Protein AF-A0AA36I1A6-F1 (afdb_monomer_lite)

pLDDT: mean 76.9, std 19.11, range [30.47, 96.62]

Structure (mmCIF, N/CA/C/O backbone):
data_AF-A0AA36I1A6-F1
#
_entry.id   AF-A0AA36I1A6-F1
#
loop_
_atom_site.group_PDB
_atom_site.id
_atom_site.type_symbol
_atom_site.label_atom_id
_atom_site.label_alt_id
_atom_site.label_comp_id
_atom_site.label_asym_id
_atom_site.label_entity_id
_atom_site.label_seq_id
_atom_site.pdbx_PDB_ins_code
_atom_site.Cartn_x
_atom_site.Cartn_y
_atom_site.Cartn_z
_atom_site.occupancy
_atom_site.B_iso_or_equiv
_atom_site.auth_seq_id
_atom_site.auth_comp_id
_atom_site.auth_asym_id
_atom_site.auth_atom_id
_atom_site.pdbx_PDB_model_num
ATOM 1 N N . MET A 1 1 ? 10.324 20.461 8.260 1.00 38.31 1 MET A N 1
ATOM 2 C CA . MET A 1 1 ? 10.893 19.207 7.706 1.00 38.31 1 MET A CA 1
ATOM 3 C C . MET A 1 1 ? 9.832 18.273 7.071 1.00 38.31 1 MET A C 1
ATOM 5 O O . MET A 1 1 ? 10.103 17.100 6.871 1.00 38.31 1 MET A O 1
ATOM 9 N N . ALA A 1 2 ? 8.641 18.775 6.691 1.00 36.34 2 ALA A N 1
ATOM 10 C CA . ALA A 1 2 ? 7.445 17.953 6.420 1.00 36.34 2 ALA A CA 1
ATOM 11 C C . ALA A 1 2 ? 6.975 17.896 4.945 1.00 36.34 2 ALA A C 1
ATOM 13 O O . ALA A 1 2 ? 5.939 17.312 4.651 1.00 36.34 2 ALA A O 1
ATOM 14 N N . ARG A 1 3 ? 7.744 18.448 3.993 1.00 30.47 3 ARG A N 1
ATOM 15 C CA . ARG A 1 3 ? 7.435 18.372 2.548 1.00 30.47 3 ARG A CA 1
ATOM 16 C C . ARG A 1 3 ? 7.754 17.010 1.907 1.00 30.47 3 ARG A C 1
ATOM 18 O O . ARG A 1 3 ? 7.532 16.850 0.720 1.00 30.47 3 ARG A O 1
ATOM 25 N N . ARG A 1 4 ? 8.281 16.035 2.659 1.00 38.03 4 ARG A N 1
ATOM 26 C CA . ARG A 1 4 ? 8.841 14.782 2.110 1.00 38.03 4 ARG A CA 1
ATOM 27 C C . ARG A 1 4 ? 7.851 13.612 2.005 1.00 38.03 4 ARG A C 1
ATOM 29 O O . ARG A 1 4 ? 8.158 12.642 1.328 1.00 38.03 4 ARG A O 1
ATOM 36 N N . PHE A 1 5 ? 6.661 13.706 2.604 1.00 39.84 5 PHE A N 1
ATOM 37 C CA . PHE A 1 5 ? 5.709 12.583 2.640 1.00 39.84 5 PHE A CA 1
ATOM 38 C C . PHE A 1 5 ? 4.883 12.412 1.353 1.00 39.84 5 PHE A C 1
ATOM 40 O O . PHE A 1 5 ? 4.677 11.284 0.925 1.00 39.84 5 PHE A O 1
ATOM 47 N N . GLY A 1 6 ? 4.475 13.498 0.684 1.00 36.75 6 GLY A N 1
ATOM 48 C CA . GLY A 1 6 ? 3.785 13.413 -0.619 1.00 36.75 6 GLY A CA 1
ATOM 49 C C . GLY A 1 6 ? 4.717 13.038 -1.779 1.00 36.75 6 GLY A C 1
ATOM 50 O O . GLY A 1 6 ? 4.294 12.485 -2.786 1.00 36.75 6 GLY A O 1
ATOM 51 N N . VAL A 1 7 ? 6.018 13.277 -1.611 1.00 40.50 7 VAL A N 1
ATOM 52 C CA . VAL A 1 7 ? 7.055 12.933 -2.592 1.00 40.50 7 VAL A CA 1
ATOM 53 C C . VAL A 1 7 ? 7.387 11.429 -2.529 1.00 40.50 7 VAL A C 1
ATOM 55 O O . VAL A 1 7 ? 7.843 10.852 -3.509 1.00 40.50 7 VAL A O 1
ATOM 58 N N . LEU A 1 8 ? 7.074 10.761 -1.410 1.00 42.94 8 LEU A N 1
ATOM 59 C CA . LEU A 1 8 ? 7.470 9.379 -1.122 1.00 42.94 8 LEU A CA 1
ATOM 60 C C . LEU A 1 8 ? 6.841 8.337 -2.069 1.00 42.94 8 LEU A C 1
ATOM 62 O O . LEU A 1 8 ? 7.491 7.355 -2.410 1.00 42.94 8 LEU A O 1
ATOM 66 N N . TRP A 1 9 ? 5.602 8.559 -2.526 1.00 44.12 9 TRP A N 1
ATOM 67 C CA . TRP A 1 9 ? 4.922 7.653 -3.470 1.00 44.12 9 TRP A CA 1
ATOM 68 C C . TRP A 1 9 ? 5.268 7.965 -4.935 1.00 44.12 9 TRP A C 1
ATOM 70 O O . TRP A 1 9 ? 5.321 7.064 -5.768 1.00 44.12 9 TRP A O 1
ATOM 80 N N . CYS A 1 10 ? 5.555 9.235 -5.246 1.00 39.84 10 CYS A N 1
ATOM 81 C CA . CYS A 1 10 ? 5.981 9.659 -6.580 1.00 39.84 10 CYS A CA 1
ATOM 82 C C . CYS A 1 10 ? 7.430 9.255 -6.895 1.00 39.84 10 CYS A C 1
ATOM 84 O O . CYS A 1 10 ? 7.701 8.880 -8.033 1.00 39.84 10 CYS A O 1
ATOM 86 N N . ILE A 1 11 ? 8.356 9.263 -5.925 1.00 43.31 11 ILE A N 1
ATOM 87 C CA . ILE A 1 11 ? 9.755 8.874 -6.199 1.00 43.31 11 ILE A CA 1
ATOM 88 C C . ILE A 1 11 ? 9.885 7.368 -6.451 1.00 43.31 11 ILE A C 1
ATOM 90 O O . ILE A 1 11 ? 10.655 6.973 -7.323 1.00 43.31 11 ILE A O 1
ATOM 94 N N . LEU A 1 12 ? 9.070 6.532 -5.793 1.00 48.38 12 LEU A N 1
ATOM 95 C CA . LEU A 1 12 ? 9.060 5.084 -6.037 1.00 48.38 12 LEU A CA 1
ATOM 96 C C . LEU A 1 12 ? 8.675 4.704 -7.480 1.00 48.38 12 LEU A C 1
ATOM 98 O O . LEU A 1 12 ? 8.975 3.590 -7.901 1.00 48.38 12 LEU A O 1
ATOM 102 N N . LEU A 1 13 ? 8.032 5.601 -8.243 1.00 49.06 13 LEU A N 1
ATOM 103 C CA . LEU A 1 13 ? 7.545 5.303 -9.596 1.00 49.06 13 LEU A CA 1
ATOM 104 C C . LEU A 1 13 ? 8.037 6.252 -10.706 1.00 49.06 13 LEU A C 1
ATOM 106 O O . LEU A 1 13 ? 7.873 5.894 -11.870 1.00 49.06 13 LEU A O 1
ATOM 110 N N . ILE A 1 14 ? 8.618 7.427 -10.406 1.00 46.78 14 ILE A N 1
ATOM 111 C CA . ILE A 1 14 ? 8.858 8.472 -11.430 1.00 46.78 14 ILE A CA 1
ATOM 112 C C . ILE A 1 14 ? 10.324 8.963 -11.530 1.00 46.78 14 ILE A C 1
ATOM 114 O O . ILE A 1 14 ? 10.710 9.415 -12.603 1.00 46.78 14 ILE A O 1
ATOM 118 N N . GLU A 1 15 ? 11.193 8.811 -10.519 1.00 43.66 15 GLU A N 1
ATOM 119 C CA . GLU A 1 15 ? 12.563 9.390 -10.554 1.00 43.66 15 GLU A CA 1
ATOM 120 C C . GLU A 1 15 ? 13.701 8.396 -10.239 1.00 43.66 15 GLU A C 1
ATOM 122 O O . GLU A 1 15 ? 14.639 8.687 -9.498 1.00 43.66 15 GLU A O 1
ATOM 127 N N . VAL A 1 16 ? 13.682 7.206 -10.845 1.00 49.81 16 VAL A N 1
ATOM 128 C CA . VAL A 1 16 ? 14.789 6.231 -10.698 1.00 49.81 16 VAL A CA 1
ATOM 129 C C . VAL A 1 16 ? 16.017 6.589 -11.563 1.00 49.81 16 VAL A C 1
ATOM 131 O O . VAL A 1 16 ? 17.028 5.897 -11.518 1.00 49.81 16 VAL A O 1
ATOM 134 N N . SER A 1 17 ? 16.010 7.687 -12.330 1.00 47.03 17 SER A N 1
ATOM 135 C CA . SER A 1 17 ? 17.146 7.999 -13.215 1.00 47.03 17 SER A CA 1
ATOM 136 C C . SER A 1 17 ? 18.360 8.634 -12.519 1.00 47.03 17 SER A C 1
ATOM 138 O O . SER A 1 17 ? 19.405 8.714 -13.158 1.00 47.03 17 SER A O 1
ATOM 140 N N . GLN A 1 18 ? 18.265 9.073 -11.250 1.00 50.00 18 GLN A N 1
ATOM 141 C CA . GLN A 1 18 ? 19.412 9.618 -10.485 1.00 50.00 18 GLN A CA 1
ATOM 142 C C . GLN A 1 18 ? 19.450 9.290 -8.978 1.00 50.00 18 GLN A C 1
ATOM 144 O O . GLN A 1 18 ? 20.418 9.649 -8.309 1.00 50.00 18 GLN A O 1
ATOM 149 N N . ALA A 1 19 ? 18.445 8.610 -8.419 1.00 60.72 19 ALA A N 1
ATOM 150 C CA . ALA A 1 19 ? 18.468 8.225 -7.008 1.00 60.72 19 ALA A CA 1
ATOM 151 C C . ALA A 1 19 ? 19.510 7.120 -6.763 1.00 60.72 19 ALA A C 1
ATOM 153 O O . ALA A 1 19 ? 19.544 6.118 -7.483 1.00 60.72 19 ALA A O 1
ATOM 154 N N . SER A 1 20 ? 20.355 7.272 -5.739 1.00 74.56 20 SER A N 1
ATOM 155 C CA . SER A 1 20 ? 21.270 6.196 -5.356 1.00 74.56 20 SER A CA 1
ATOM 156 C C . SER A 1 20 ? 20.479 5.005 -4.804 1.00 74.56 20 SER A C 1
ATOM 158 O O . SER A 1 20 ? 19.369 5.154 -4.287 1.00 74.56 20 SER A O 1
ATOM 160 N N . VAL A 1 21 ? 21.062 3.803 -4.847 1.00 69.94 21 VAL A N 1
ATOM 161 C CA . VAL A 1 21 ? 20.461 2.614 -4.211 1.00 69.94 21 VAL A CA 1
ATOM 162 C C . VAL A 1 21 ? 20.145 2.885 -2.733 1.00 69.94 21 VAL A C 1
ATOM 164 O O . VAL A 1 21 ? 19.123 2.433 -2.223 1.00 69.94 21 VAL A O 1
ATOM 167 N N . VAL A 1 22 ? 20.979 3.681 -2.056 1.00 71.06 22 VAL A N 1
ATOM 168 C CA . VAL A 1 22 ? 20.774 4.091 -0.661 1.00 71.06 22 VAL A CA 1
ATOM 169 C C . VAL A 1 22 ? 19.532 4.974 -0.506 1.00 71.06 22 VAL A C 1
ATOM 171 O O . VAL A 1 22 ? 18.769 4.781 0.443 1.00 71.06 22 VAL A O 1
ATOM 174 N N . ASP A 1 23 ? 19.278 5.895 -1.437 1.00 69.06 23 ASP A N 1
ATOM 175 C CA . ASP A 1 23 ? 18.087 6.755 -1.410 1.00 69.06 23 ASP A CA 1
ATOM 176 C C . ASP A 1 23 ? 16.809 5.940 -1.601 1.00 69.06 23 ASP A C 1
ATOM 178 O O . ASP A 1 23 ? 15.840 6.118 -0.862 1.00 69.06 23 ASP A O 1
ATOM 182 N N . ILE A 1 24 ? 16.831 4.991 -2.540 1.00 69.38 24 ILE A N 1
ATOM 183 C CA . ILE A 1 24 ? 15.710 4.079 -2.794 1.00 69.38 24 ILE A CA 1
ATOM 184 C C . ILE A 1 24 ? 15.427 3.242 -1.543 1.00 69.38 24 ILE A C 1
ATOM 186 O O . ILE A 1 24 ? 14.291 3.188 -1.074 1.00 69.38 24 ILE A O 1
ATOM 190 N N . LEU A 1 25 ? 16.458 2.640 -0.943 1.00 70.25 25 LEU A N 1
ATOM 191 C CA .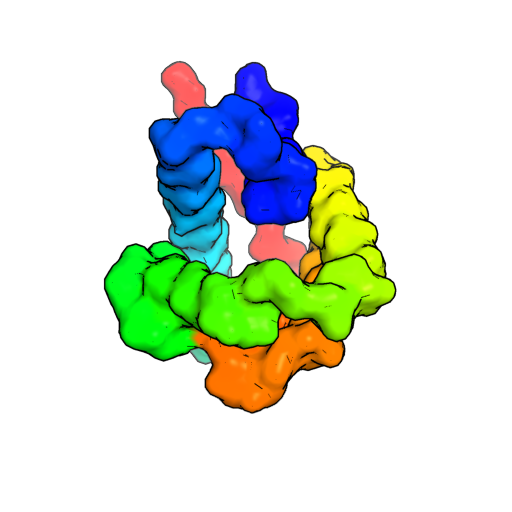 LEU A 1 25 ? 16.312 1.852 0.284 1.00 70.25 25 LEU A CA 1
ATOM 192 C C . LEU A 1 25 ? 15.795 2.697 1.455 1.00 70.25 25 LEU A C 1
ATOM 194 O O . LEU A 1 25 ? 14.958 2.233 2.230 1.00 70.25 25 LEU A O 1
ATOM 198 N N . THR A 1 26 ? 16.242 3.948 1.567 1.00 74.19 26 THR A N 1
ATOM 199 C CA . THR A 1 26 ? 15.774 4.884 2.599 1.00 74.19 26 THR A CA 1
ATOM 200 C C . THR A 1 26 ? 14.295 5.214 2.420 1.00 74.19 26 THR A C 1
ATOM 202 O O . THR A 1 26 ? 13.545 5.251 3.398 1.00 74.19 26 THR A O 1
ATOM 205 N N . GLN A 1 27 ? 13.844 5.411 1.183 1.00 75.50 27 GLN A N 1
ATOM 206 C CA . GLN A 1 27 ? 12.437 5.673 0.885 1.00 75.50 27 GLN A CA 1
ATOM 207 C C . GLN A 1 27 ? 11.564 4.450 1.140 1.00 75.50 27 GLN A C 1
ATOM 209 O O . GLN A 1 27 ? 10.529 4.581 1.787 1.00 75.50 27 GLN A O 1
ATOM 214 N N . VAL A 1 28 ? 12.003 3.264 0.712 1.00 76.69 28 VAL A N 1
ATOM 215 C CA . VAL A 1 28 ? 11.301 1.999 0.975 1.00 76.69 28 VAL A CA 1
ATOM 216 C C . VAL A 1 28 ? 11.174 1.759 2.477 1.00 76.69 28 VAL A C 1
ATOM 218 O O . VAL A 1 28 ? 10.088 1.439 2.956 1.00 76.69 28 VAL A O 1
ATOM 221 N N . LYS A 1 29 ? 12.254 1.969 3.241 1.00 81.31 29 LYS A N 1
ATOM 222 C CA . LYS A 1 29 ? 12.218 1.877 4.704 1.00 81.31 29 LYS A CA 1
ATOM 223 C C . LYS A 1 29 ? 11.231 2.876 5.301 1.00 81.31 29 LYS A C 1
ATOM 225 O O . LYS A 1 29 ? 10.387 2.487 6.096 1.00 81.31 29 LYS A O 1
ATOM 230 N N . THR A 1 30 ? 11.304 4.140 4.890 1.00 78.81 30 THR A N 1
ATOM 231 C CA . THR A 1 30 ? 10.409 5.193 5.394 1.00 78.81 30 THR A CA 1
ATOM 232 C C . THR A 1 30 ? 8.945 4.872 5.093 1.00 78.81 30 THR A C 1
ATOM 234 O O . THR A 1 30 ? 8.090 5.030 5.959 1.00 78.81 30 THR A O 1
ATOM 237 N N . PHE A 1 31 ? 8.658 4.390 3.882 1.00 80.38 31 PHE A N 1
ATOM 238 C CA . PHE A 1 31 ? 7.325 3.961 3.469 1.00 80.38 31 PHE A CA 1
ATOM 239 C C . PHE A 1 31 ? 6.828 2.808 4.338 1.00 80.38 31 PHE A C 1
ATOM 241 O O . PHE A 1 31 ? 5.723 2.871 4.869 1.00 80.38 31 PHE A O 1
ATOM 248 N N . ARG A 1 32 ? 7.667 1.784 4.521 1.00 86.38 32 ARG A N 1
ATOM 249 C CA . ARG A 1 32 ? 7.356 0.631 5.361 1.00 86.38 32 ARG A CA 1
ATOM 250 C C . ARG A 1 32 ? 7.064 1.055 6.793 1.00 86.38 32 ARG A C 1
ATOM 252 O O . ARG A 1 32 ? 6.015 0.703 7.311 1.00 86.38 32 ARG A O 1
ATOM 259 N N . ASP A 1 33 ? 7.967 1.798 7.419 1.00 84.31 33 ASP A N 1
ATOM 260 C CA . ASP A 1 33 ? 7.851 2.171 8.829 1.00 84.31 33 ASP A CA 1
ATOM 261 C C . ASP A 1 33 ? 6.616 3.065 9.058 1.00 84.31 33 ASP A C 1
ATOM 263 O O . ASP A 1 33 ? 5.876 2.867 10.021 1.00 84.31 33 ASP A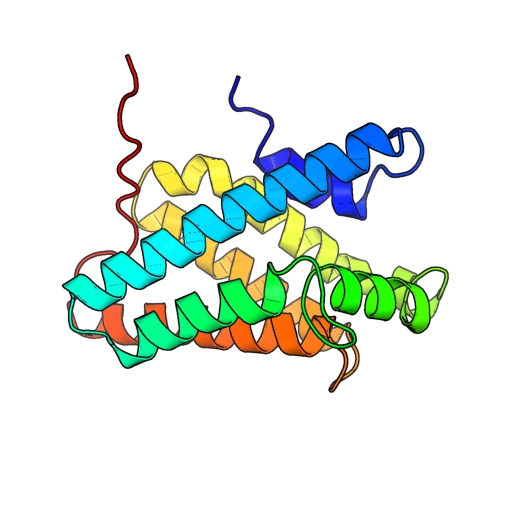 O 1
ATOM 267 N N . ALA A 1 34 ? 6.324 3.986 8.130 1.00 80.62 34 ALA A N 1
ATOM 268 C CA . ALA A 1 34 ? 5.098 4.784 8.164 1.00 80.62 34 ALA A CA 1
ATOM 269 C C . ALA A 1 34 ? 3.835 3.932 7.957 1.00 80.62 34 ALA A C 1
ATOM 271 O O . ALA A 1 34 ? 2.827 4.161 8.622 1.00 80.62 34 ALA A O 1
ATOM 272 N N . GLY A 1 35 ? 3.885 2.952 7.053 1.00 82.88 35 GLY A N 1
ATOM 273 C CA . GLY A 1 35 ? 2.798 2.005 6.824 1.00 82.88 35 GLY A CA 1
ATOM 274 C C . GLY A 1 35 ? 2.520 1.139 8.052 1.00 82.88 35 GLY A C 1
ATOM 275 O O . GLY A 1 35 ? 1.367 1.011 8.445 1.00 82.88 35 GLY A O 1
ATOM 276 N N . LEU A 1 36 ? 3.561 0.605 8.697 1.00 87.56 36 LEU A N 1
ATOM 277 C CA . LEU A 1 36 ? 3.428 -0.182 9.925 1.00 87.56 36 LEU A CA 1
ATOM 278 C C . LEU A 1 36 ? 2.748 0.651 11.012 1.00 87.56 36 LEU A C 1
ATOM 280 O O . LEU A 1 36 ? 1.699 0.264 11.511 1.00 87.56 36 LEU A O 1
ATOM 284 N N . ALA A 1 37 ? 3.267 1.852 11.286 1.00 82.25 37 ALA A N 1
ATOM 285 C CA . ALA A 1 37 ? 2.679 2.751 12.276 1.00 82.25 37 ALA A CA 1
ATOM 286 C C . ALA A 1 37 ? 1.211 3.097 11.965 1.00 82.25 37 ALA A C 1
ATOM 288 O O . ALA A 1 37 ? 0.381 3.182 12.870 1.00 82.25 37 ALA A O 1
ATOM 289 N N . LEU A 1 38 ? 0.880 3.281 10.683 1.00 83.12 38 LEU A N 1
ATOM 290 C CA . LEU A 1 38 ? -0.483 3.536 10.225 1.00 83.12 38 LEU A CA 1
ATOM 291 C C . LEU A 1 38 ? -1.416 2.354 10.508 1.00 83.12 38 LEU A C 1
ATOM 293 O O . LEU A 1 38 ? -2.487 2.548 11.082 1.00 83.12 38 LEU A O 1
ATOM 297 N N . PHE A 1 39 ? -1.046 1.151 10.067 1.00 87.69 39 PHE A N 1
ATOM 298 C CA . PHE A 1 39 ? -1.916 -0.019 10.172 1.00 87.69 39 PHE A CA 1
ATOM 299 C C . PHE A 1 39 ? -1.981 -0.579 11.592 1.00 87.69 39 PHE A C 1
ATOM 301 O O . PHE A 1 39 ? -3.046 -1.052 11.983 1.00 87.69 39 PHE A O 1
ATOM 308 N N . ASP A 1 40 ? -0.912 -0.452 12.376 1.00 87.44 40 ASP A N 1
ATOM 309 C CA . ASP A 1 40 ? -0.914 -0.793 13.799 1.00 87.44 40 ASP A CA 1
ATOM 310 C C . ASP A 1 40 ? -1.833 0.161 14.571 1.00 87.44 40 ASP A C 1
ATOM 312 O O . ASP A 1 40 ? -2.736 -0.286 15.275 1.00 87.44 40 ASP A O 1
ATOM 316 N N . GLY A 1 41 ? -1.706 1.476 14.344 1.00 83.38 41 GLY A N 1
ATOM 317 C CA . GLY A 1 41 ? -2.599 2.466 14.949 1.00 83.38 41 GLY A CA 1
ATOM 318 C C . GLY A 1 41 ? -4.064 2.280 14.540 1.00 83.38 41 GLY A C 1
ATOM 319 O O . GLY A 1 41 ? -4.963 2.399 15.370 1.00 83.38 41 GLY A O 1
ATOM 320 N N . LEU A 1 42 ? -4.320 1.932 13.274 1.00 83.81 42 LEU A N 1
ATOM 321 C CA . LEU A 1 42 ? -5.661 1.595 12.795 1.00 83.81 42 LEU A CA 1
ATOM 322 C C . LEU A 1 42 ? -6.200 0.324 13.463 1.00 83.81 42 LEU A C 1
ATOM 324 O O . LEU A 1 42 ? -7.369 0.283 13.846 1.00 83.81 42 LEU A O 1
ATOM 328 N N . ALA A 1 43 ? -5.377 -0.717 13.590 1.00 87.56 43 ALA A N 1
ATOM 329 C CA . ALA A 1 43 ? -5.775 -1.961 14.233 1.00 87.56 43 ALA A CA 1
ATOM 330 C C . ALA A 1 43 ? -6.122 -1.734 15.710 1.00 87.56 43 ALA A C 1
ATOM 332 O O . ALA A 1 43 ? -7.157 -2.230 16.165 1.00 87.56 43 ALA A O 1
ATOM 333 N N . ASP A 1 44 ? -5.319 -0.955 16.432 1.00 85.69 44 ASP A N 1
ATOM 334 C CA . ASP A 1 44 ? -5.564 -0.614 17.833 1.00 85.69 44 ASP A CA 1
ATOM 335 C C . ASP A 1 44 ? -6.845 0.210 17.999 1.00 85.69 44 ASP A C 1
ATOM 337 O O . ASP A 1 44 ? -7.693 -0.135 18.820 1.00 85.69 44 ASP A O 1
ATOM 341 N N . GLU A 1 45 ? -7.053 1.235 17.169 1.00 80.75 45 GLU A N 1
ATOM 342 C CA . GLU A 1 45 ? -8.269 2.059 17.201 1.00 80.75 45 GLU A CA 1
ATOM 343 C C . GLU A 1 45 ? -9.533 1.254 16.852 1.00 80.75 45 GLU A C 1
ATOM 345 O O . GLU A 1 45 ? -10.600 1.448 17.431 1.00 80.75 45 GLU A O 1
ATOM 350 N N . LEU A 1 46 ? -9.446 0.311 15.912 1.00 82.38 46 LEU A N 1
ATOM 351 C CA . LEU A 1 46 ? -10.562 -0.590 15.624 1.00 82.38 46 LEU A CA 1
ATOM 352 C C . LEU A 1 46 ? -10.834 -1.517 16.812 1.00 82.38 46 LEU A C 1
ATOM 354 O O . LEU A 1 46 ? -11.988 -1.762 17.161 1.00 82.38 46 LEU A O 1
ATOM 358 N N . LYS A 1 47 ? -9.786 -1.997 17.481 1.00 86.69 47 LYS A N 1
ATOM 359 C CA . LYS A 1 47 ? -9.926 -2.858 18.652 1.00 86.69 47 LYS A CA 1
ATOM 360 C C . LYS A 1 47 ? -10.581 -2.131 19.828 1.00 86.69 47 LYS A C 1
ATOM 362 O O . LYS A 1 47 ? -11.496 -2.681 20.435 1.00 86.69 47 LYS A O 1
ATOM 367 N N . THR A 1 48 ? -10.187 -0.888 20.121 1.00 85.12 48 THR A N 1
ATOM 368 C CA . THR A 1 48 ? -10.799 -0.081 21.198 1.00 85.12 48 THR A CA 1
ATOM 369 C C . THR A 1 48 ? -12.285 0.192 20.952 1.00 85.12 48 THR A C 1
ATOM 371 O O . THR A 1 48 ? -13.051 0.327 21.904 1.00 85.12 48 THR A O 1
ATOM 374 N N . ARG A 1 49 ? -12.716 0.194 19.686 1.00 80.19 49 ARG A N 1
ATOM 375 C CA . ARG A 1 49 ? -14.122 0.318 19.268 1.00 80.19 49 ARG A CA 1
ATOM 376 C C . ARG A 1 49 ? -14.893 -1.011 19.249 1.00 80.19 49 ARG A C 1
ATOM 378 O O . ARG A 1 49 ? -16.054 -1.029 18.848 1.00 80.19 49 ARG A O 1
ATOM 385 N N . GLY A 1 50 ? -14.273 -2.122 19.654 1.00 86.69 50 GLY A N 1
ATOM 386 C CA . GLY A 1 50 ? -14.878 -3.460 19.621 1.00 86.69 50 GLY A CA 1
ATOM 387 C C . GLY A 1 50 ? -14.941 -4.088 18.222 1.00 86.69 50 GLY A C 1
ATOM 388 O O . GLY A 1 50 ? -15.627 -5.088 18.014 1.00 86.69 50 GLY A O 1
ATOM 389 N N . GLU A 1 51 ? -14.223 -3.527 17.247 1.00 83.62 51 GLU A N 1
ATOM 390 C CA . GLU A 1 51 ? -14.207 -3.960 15.847 1.00 83.62 51 GLU A CA 1
ATOM 391 C C . GLU A 1 51 ? -13.117 -5.007 15.573 1.00 83.62 51 GLU A C 1
ATOM 393 O O . GLU A 1 51 ? -12.305 -4.879 14.655 1.00 83.62 51 GLU A O 1
ATOM 398 N N . GLU A 1 52 ? -13.121 -6.089 16.353 1.00 90.00 52 GLU A N 1
ATOM 399 C CA . GLU A 1 52 ? -12.076 -7.130 16.358 1.00 90.00 52 GLU A CA 1
ATOM 400 C C . GLU A 1 52 ? -11.797 -7.722 14.965 1.00 90.00 52 GLU A C 1
ATOM 402 O O . GLU A 1 52 ? -10.647 -7.932 14.578 1.00 90.00 52 GLU A O 1
ATOM 407 N N . LYS A 1 53 ? -12.839 -7.939 14.148 1.00 88.44 53 LYS A N 1
ATOM 408 C CA . LYS A 1 53 ? -12.670 -8.476 12.785 1.00 88.44 53 LYS A CA 1
ATOM 409 C C . LYS A 1 53 ? -11.939 -7.495 11.865 1.00 88.44 53 LYS A C 1
ATOM 411 O O . LYS A 1 53 ? -11.116 -7.921 11.057 1.00 88.44 53 LYS A O 1
ATOM 416 N N . ALA A 1 54 ? -12.258 -6.204 11.946 1.00 85.00 54 ALA A N 1
ATOM 417 C CA . ALA A 1 54 ? -11.622 -5.183 11.117 1.00 85.00 54 ALA A CA 1
ATOM 418 C C . ALA A 1 54 ? -10.197 -4.891 11.609 1.00 85.00 54 ALA A C 1
ATOM 420 O O . ALA A 1 54 ? -9.285 -4.801 10.790 1.00 85.00 54 ALA A O 1
ATOM 421 N N . SER A 1 55 ? -9.999 -4.849 12.931 1.00 89.19 55 SER A N 1
ATOM 422 C CA . SER A 1 55 ? -8.681 -4.767 13.567 1.00 89.19 55 SER A CA 1
ATOM 423 C C . SER A 1 55 ? -7.766 -5.904 13.100 1.00 89.19 55 SER A C 1
ATOM 425 O O . SER A 1 55 ? -6.672 -5.662 12.590 1.00 89.19 55 SER A O 1
ATOM 427 N N . GLY A 1 56 ? -8.261 -7.147 13.145 1.00 92.38 56 GLY A N 1
ATOM 428 C CA . GLY A 1 56 ? -7.528 -8.318 12.668 1.00 92.38 56 GLY A CA 1
ATOM 429 C C . GLY A 1 56 ? -7.169 -8.245 11.182 1.00 92.38 56 GLY A C 1
ATOM 430 O O . GLY A 1 56 ? -6.068 -8.643 10.807 1.00 92.38 56 GLY A O 1
ATOM 431 N N . LYS A 1 57 ? -8.048 -7.695 10.330 1.00 91.88 57 LYS A N 1
ATOM 432 C CA . LYS A 1 57 ? -7.725 -7.462 8.913 1.00 91.88 57 LYS A CA 1
ATOM 433 C C . LYS A 1 57 ? -6.628 -6.406 8.739 1.00 91.88 57 LYS A C 1
ATOM 435 O O . LYS A 1 57 ? -5.743 -6.614 7.917 1.00 91.88 57 LYS A O 1
ATOM 440 N N . ALA A 1 58 ? -6.676 -5.299 9.485 1.00 90.31 58 ALA A N 1
ATOM 441 C CA . ALA A 1 58 ? -5.682 -4.227 9.383 1.00 90.31 58 ALA A CA 1
ATOM 442 C C . ALA A 1 58 ? -4.291 -4.724 9.801 1.00 90.31 58 ALA A C 1
ATOM 444 O O . ALA A 1 58 ? -3.317 -4.530 9.075 1.00 90.31 58 ALA A O 1
ATOM 445 N N . LYS A 1 59 ? -4.225 -5.467 10.911 1.00 93.12 59 LYS A N 1
ATOM 446 C CA . LYS A 1 59 ? -2.993 -6.108 11.371 1.00 93.12 59 LYS A CA 1
ATOM 447 C C . LYS A 1 59 ? -2.469 -7.129 10.365 1.00 93.12 59 LYS A C 1
ATOM 449 O O . LYS A 1 59 ? -1.308 -7.074 9.976 1.00 93.12 59 LYS A O 1
ATOM 454 N N . LYS A 1 60 ? -3.348 -8.007 9.873 1.00 93.62 60 LYS A N 1
ATOM 455 C CA . LYS A 1 60 ? -2.981 -8.999 8.859 1.00 93.62 60 LYS A CA 1
ATOM 456 C C . LYS A 1 60 ? -2.442 -8.345 7.588 1.00 93.62 60 LYS A C 1
ATOM 458 O O . LYS A 1 60 ? -1.475 -8.844 7.036 1.00 93.62 60 LYS A O 1
ATOM 463 N N . PHE A 1 61 ? -3.030 -7.237 7.138 1.00 93.88 61 PHE A N 1
ATOM 464 C CA . PHE A 1 61 ? -2.529 -6.495 5.980 1.00 93.88 61 PHE A CA 1
ATOM 465 C C . PHE A 1 61 ? -1.108 -5.973 6.206 1.00 93.88 61 PHE A C 1
ATOM 467 O O . PHE A 1 61 ? -0.257 -6.129 5.334 1.00 93.88 61 PHE A O 1
ATOM 474 N N . SER A 1 62 ? -0.852 -5.389 7.380 1.00 92.44 62 SER A N 1
ATOM 475 C CA . SER A 1 62 ? 0.480 -4.936 7.793 1.00 92.44 62 SER A CA 1
ATOM 476 C C . SER A 1 62 ? 1.494 -6.088 7.749 1.00 92.44 62 SER A C 1
ATOM 478 O O . SER A 1 62 ? 2.512 -6.004 7.060 1.00 92.44 62 SER A O 1
ATOM 480 N N . ASP A 1 63 ? 1.163 -7.211 8.392 1.00 92.62 63 ASP A N 1
ATOM 481 C CA . ASP A 1 63 ? 2.017 -8.400 8.468 1.00 92.62 63 ASP A CA 1
ATOM 482 C C . ASP A 1 63 ? 2.273 -9.023 7.083 1.00 92.62 63 ASP A C 1
ATOM 484 O O . ASP A 1 63 ? 3.400 -9.387 6.739 1.00 92.62 63 ASP A O 1
ATOM 488 N N . ASP A 1 64 ? 1.231 -9.123 6.259 1.00 93.44 64 ASP A N 1
ATOM 489 C CA . ASP A 1 64 ? 1.300 -9.741 4.940 1.00 93.44 64 ASP A CA 1
ATOM 490 C C . ASP A 1 64 ? 2.061 -8.866 3.937 1.00 93.44 64 ASP A C 1
ATOM 492 O O . ASP A 1 64 ? 2.893 -9.381 3.196 1.00 93.44 64 ASP A O 1
ATOM 496 N N . TRP A 1 65 ? 1.810 -7.556 3.888 1.00 94.44 65 TRP A N 1
ATOM 497 C CA . TRP A 1 65 ? 2.262 -6.713 2.773 1.00 94.44 65 TRP A CA 1
ATOM 498 C C . TRP A 1 65 ? 3.401 -5.752 3.120 1.00 94.44 65 TRP A C 1
ATOM 500 O O . TRP A 1 65 ? 4.155 -5.364 2.227 1.00 94.44 65 TRP A O 1
ATOM 510 N N . LEU A 1 66 ? 3.585 -5.414 4.400 1.00 91.94 66 LEU A N 1
ATOM 511 C CA . LEU A 1 66 ? 4.678 -4.551 4.873 1.00 91.94 66 LEU A CA 1
ATOM 512 C C . LEU A 1 66 ? 5.830 -5.339 5.518 1.00 91.94 66 LEU A C 1
ATOM 514 O O . LEU A 1 66 ? 6.850 -4.764 5.927 1.00 91.94 66 LEU A O 1
ATOM 518 N N . SER A 1 67 ? 5.718 -6.668 5.577 1.00 91.50 67 SER A N 1
ATOM 519 C CA . SER A 1 67 ? 6.845 -7.538 5.906 1.00 91.50 67 SER A CA 1
ATOM 520 C C . SER A 1 67 ? 7.942 -7.445 4.843 1.00 91.50 67 SER A C 1
ATOM 522 O O . SER A 1 67 ? 7.698 -7.246 3.653 1.00 91.50 67 SER A O 1
ATOM 524 N N . VAL A 1 68 ? 9.198 -7.570 5.275 1.00 86.31 68 VAL A N 1
ATOM 525 C CA . VAL A 1 68 ? 10.349 -7.524 4.356 1.00 86.31 68 VAL A CA 1
ATOM 526 C C . VAL A 1 68 ? 10.472 -8.836 3.577 1.00 86.31 68 VAL A C 1
ATOM 528 O O . VAL A 1 68 ? 10.749 -8.825 2.377 1.00 86.31 68 VAL A O 1
ATOM 531 N N . LEU A 1 69 ? 10.261 -9.964 4.259 1.00 79.06 69 LEU A N 1
ATOM 532 C CA . LEU A 1 69 ? 10.486 -11.306 3.730 1.00 79.06 69 LEU A CA 1
ATOM 533 C C . LEU A 1 69 ? 9.162 -12.003 3.404 1.00 79.06 69 LEU A C 1
ATOM 535 O O . LEU A 1 69 ? 8.317 -12.187 4.272 1.00 79.06 69 LEU A O 1
ATOM 539 N N . GLY A 1 70 ? 9.032 -12.439 2.152 1.00 77.56 70 GLY A N 1
ATOM 540 C CA . GLY A 1 70 ? 7.913 -13.229 1.649 1.00 77.56 70 GLY A CA 1
ATOM 541 C C . GLY A 1 70 ? 8.104 -13.516 0.159 1.00 77.56 70 GLY A C 1
ATOM 542 O O . GLY A 1 70 ? 8.472 -12.631 -0.609 1.00 77.56 70 GLY A O 1
ATOM 543 N N . VAL A 1 71 ? 7.911 -14.770 -0.265 1.00 73.50 71 VAL A N 1
ATOM 544 C CA . VAL A 1 71 ? 8.128 -15.160 -1.676 1.00 73.50 71 VAL A CA 1
ATOM 545 C C . VAL A 1 71 ? 7.001 -14.648 -2.579 1.00 73.50 71 VAL A C 1
ATOM 547 O O . VAL A 1 71 ? 7.255 -14.279 -3.723 1.00 73.50 71 VAL A O 1
ATOM 550 N N . GLN A 1 72 ? 5.774 -14.624 -2.051 1.00 81.62 72 GLN A N 1
ATOM 551 C CA . GLN A 1 72 ? 4.541 -14.216 -2.745 1.00 81.62 72 GLN A CA 1
ATOM 552 C C . GLN A 1 72 ? 3.838 -13.037 -2.045 1.00 81.62 72 GLN A C 1
ATOM 554 O O . GLN A 1 72 ? 2.787 -12.589 -2.477 1.00 81.62 72 GLN A O 1
ATOM 559 N N . LYS A 1 73 ? 4.412 -12.551 -0.943 1.00 89.81 73 LYS A N 1
ATOM 560 C CA . LYS A 1 73 ? 3.887 -11.486 -0.084 1.00 89.81 73 LYS A CA 1
ATOM 561 C C . LYS A 1 73 ? 5.032 -10.600 0.402 1.00 89.81 73 LYS A C 1
ATOM 563 O O . LYS A 1 73 ? 6.198 -10.906 0.139 1.00 89.81 73 LYS A O 1
ATOM 568 N N . GLY A 1 74 ? 4.707 -9.519 1.099 1.00 90.38 74 GLY A N 1
ATOM 569 C CA . GLY A 1 74 ? 5.677 -8.555 1.598 1.00 90.38 74 GLY A CA 1
ATOM 570 C C . GLY A 1 74 ? 6.379 -7.784 0.481 1.00 90.38 74 GLY A C 1
ATOM 571 O O . GLY A 1 74 ? 6.151 -7.998 -0.712 1.00 90.38 74 GLY A O 1
ATOM 572 N N . LEU A 1 75 ? 7.295 -6.899 0.866 1.00 89.06 75 LEU A N 1
ATOM 573 C CA . LEU A 1 75 ? 8.003 -6.019 -0.065 1.00 89.06 75 LEU A CA 1
ATOM 574 C C . LEU A 1 75 ? 8.796 -6.800 -1.124 1.00 89.06 75 LEU A C 1
ATOM 576 O O . LEU A 1 75 ? 8.828 -6.401 -2.286 1.00 89.06 75 LEU A O 1
ATOM 580 N N . THR A 1 76 ? 9.384 -7.941 -0.748 1.00 87.81 76 THR A N 1
ATOM 581 C CA . THR A 1 76 ? 10.121 -8.806 -1.684 1.00 87.81 76 THR A CA 1
ATOM 582 C C . THR A 1 76 ? 9.191 -9.453 -2.713 1.00 87.81 76 THR A C 1
ATOM 584 O O . THR A 1 76 ? 9.502 -9.444 -3.904 1.00 87.81 76 THR A O 1
ATOM 587 N N . GLY A 1 77 ? 8.034 -9.973 -2.290 1.00 89.94 77 GLY A N 1
ATOM 588 C CA . GLY A 1 77 ? 7.046 -10.562 -3.195 1.00 89.94 77 GLY A CA 1
ATOM 589 C C . GLY A 1 77 ? 6.448 -9.535 -4.158 1.00 89.94 77 GLY A C 1
ATOM 590 O O . GLY A 1 77 ? 6.264 -9.840 -5.337 1.00 89.94 77 GLY A O 1
ATOM 591 N N . LEU A 1 78 ? 6.209 -8.308 -3.682 1.00 91.44 78 LEU A N 1
ATOM 592 C CA . LEU A 1 78 ? 5.746 -7.186 -4.505 1.00 91.44 78 LEU A CA 1
ATOM 593 C C . LEU A 1 78 ? 6.812 -6.750 -5.520 1.00 91.44 78 LEU A C 1
ATOM 595 O O . LEU A 1 78 ? 6.506 -6.576 -6.698 1.00 91.44 78 LEU A O 1
ATOM 599 N N . ALA A 1 79 ? 8.073 -6.629 -5.095 1.00 88.62 79 ALA A N 1
ATOM 600 C CA . ALA A 1 79 ? 9.179 -6.261 -5.977 1.00 88.62 79 ALA A CA 1
ATOM 601 C C . ALA A 1 79 ? 9.454 -7.333 -7.043 1.00 88.62 79 ALA A C 1
ATOM 603 O O . ALA A 1 79 ? 9.677 -7.006 -8.212 1.00 88.62 79 ALA A O 1
ATOM 604 N N . LYS A 1 80 ? 9.403 -8.615 -6.660 1.00 88.25 80 LYS A N 1
ATOM 605 C CA . LYS A 1 80 ? 9.509 -9.749 -7.585 1.00 88.25 80 LYS A CA 1
ATOM 606 C C . LYS A 1 80 ? 8.392 -9.704 -8.622 1.00 88.25 80 LYS A C 1
ATOM 608 O O . LYS A 1 80 ? 8.686 -9.791 -9.810 1.00 88.25 80 LYS A O 1
ATOM 613 N N . ASP A 1 81 ? 7.141 -9.554 -8.185 1.00 90.88 81 ASP A N 1
ATOM 614 C CA . ASP A 1 81 ? 5.990 -9.460 -9.087 1.00 90.88 81 ASP A CA 1
ATOM 615 C C . ASP A 1 81 ? 6.164 -8.293 -10.068 1.00 90.88 81 ASP A C 1
ATOM 617 O O . ASP A 1 81 ? 6.112 -8.494 -11.282 1.00 90.88 81 ASP A O 1
ATOM 621 N N . PHE A 1 82 ? 6.516 -7.104 -9.562 1.00 89.25 82 PHE A N 1
ATOM 622 C CA . PHE A 1 82 ? 6.803 -5.936 -10.395 1.00 89.25 82 PHE A CA 1
ATOM 623 C C . PHE A 1 82 ? 7.869 -6.220 -11.468 1.00 89.25 82 PHE A C 1
ATOM 625 O O . PHE A 1 82 ? 7.658 -5.994 -12.662 1.00 89.25 82 PHE A O 1
ATOM 632 N N . THR A 1 83 ? 9.013 -6.750 -11.034 1.00 88.06 83 THR A N 1
ATOM 633 C CA . THR A 1 83 ? 10.192 -6.977 -11.880 1.00 88.06 83 THR A CA 1
ATOM 634 C C . THR A 1 83 ? 9.935 -8.036 -12.948 1.00 88.06 83 THR A C 1
ATOM 636 O O . THR A 1 83 ? 10.313 -7.855 -14.100 1.00 88.06 83 THR A O 1
ATOM 639 N N . VAL A 1 84 ? 9.286 -9.142 -12.583 1.00 90.06 84 VAL A N 1
ATOM 640 C CA . VAL A 1 84 ? 9.066 -10.274 -13.494 1.00 90.06 84 VAL A CA 1
ATOM 641 C C . VAL A 1 84 ? 7.951 -9.972 -14.499 1.00 90.06 84 VAL A C 1
ATOM 643 O O . VAL A 1 84 ? 8.040 -10.351 -15.674 1.00 90.06 84 VAL A O 1
ATOM 646 N N . ASN A 1 85 ? 6.894 -9.287 -14.057 1.00 89.75 85 ASN A N 1
ATOM 647 C CA . ASN A 1 85 ? 5.661 -9.182 -14.831 1.00 89.75 85 ASN A CA 1
ATOM 648 C C . ASN A 1 85 ? 5.444 -7.828 -15.509 1.00 89.75 85 ASN A C 1
ATOM 650 O O . ASN A 1 85 ? 4.665 -7.778 -16.460 1.00 89.75 85 ASN A O 1
ATOM 654 N N . TYR A 1 86 ? 6.126 -6.755 -15.095 1.00 89.19 86 TYR A N 1
ATOM 655 C CA . TYR A 1 86 ? 5.781 -5.401 -15.554 1.00 89.19 86 TYR A CA 1
ATOM 656 C C . TYR A 1 86 ? 6.987 -4.547 -15.951 1.00 89.19 86 TYR A C 1
ATOM 658 O O . TYR A 1 86 ? 6.887 -3.775 -16.907 1.00 89.19 86 TYR A O 1
ATOM 666 N N . LEU A 1 87 ? 8.134 -4.704 -15.284 1.00 87.19 87 LEU A N 1
ATOM 667 C CA . LEU A 1 87 ? 9.340 -3.941 -15.604 1.00 87.19 87 LEU A CA 1
ATOM 668 C C . LEU A 1 87 ? 9.779 -4.175 -17.059 1.00 87.19 87 LEU A C 1
ATOM 670 O O . LEU A 1 87 ? 9.975 -5.308 -17.495 1.00 87.19 87 LEU A O 1
ATOM 674 N N . GLY A 1 88 ? 9.921 -3.088 -17.821 1.00 82.75 88 GLY A N 1
ATOM 675 C CA . GLY A 1 88 ? 10.368 -3.128 -19.217 1.00 82.75 88 GLY A CA 1
ATOM 676 C C . GLY A 1 88 ? 9.308 -3.599 -20.218 1.00 82.75 88 GLY A C 1
ATOM 677 O O . GLY A 1 88 ? 9.584 -3.648 -21.417 1.00 82.75 88 GLY A O 1
ATOM 678 N N . ARG A 1 89 ? 8.081 -3.916 -19.779 1.00 86.44 89 ARG A N 1
ATOM 679 C CA . ARG A 1 89 ? 7.002 -4.319 -20.689 1.00 86.44 89 ARG A CA 1
ATOM 680 C C . ARG A 1 89 ? 6.268 -3.098 -21.231 1.00 86.44 89 ARG A C 1
ATOM 682 O O . ARG A 1 89 ? 5.591 -2.384 -20.494 1.00 86.44 89 ARG A O 1
ATOM 689 N N . VAL A 1 90 ? 6.323 -2.900 -22.548 1.00 89.25 90 VAL A N 1
ATOM 690 C CA . VAL A 1 90 ? 5.604 -1.810 -23.241 1.00 89.25 90 VAL A CA 1
ATOM 691 C C . VAL A 1 90 ? 4.101 -1.843 -22.941 1.00 89.25 90 VAL A C 1
ATOM 693 O O . VAL A 1 90 ? 3.484 -0.796 -22.755 1.00 89.25 90 VAL A O 1
ATOM 696 N N . SER A 1 91 ? 3.512 -3.036 -22.822 1.00 89.19 91 SER A N 1
ATOM 697 C CA . SER A 1 91 ? 2.093 -3.209 -22.490 1.00 89.19 91 SER A CA 1
ATOM 698 C C . SER A 1 91 ? 1.715 -2.651 -21.117 1.00 89.19 91 SE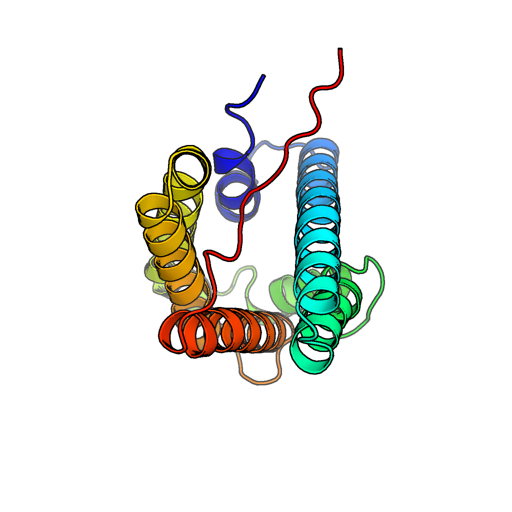R A C 1
ATOM 700 O O . SER A 1 91 ? 0.585 -2.223 -20.945 1.00 89.19 91 SER A O 1
ATOM 702 N N . TYR A 1 92 ? 2.639 -2.630 -20.152 1.00 89.31 92 TYR A N 1
ATOM 703 C CA . TYR A 1 92 ? 2.425 -1.989 -18.855 1.00 89.31 92 TYR A CA 1
ATOM 704 C C . TYR A 1 92 ? 2.595 -0.468 -18.970 1.00 89.31 92 TYR A C 1
ATOM 706 O O . TYR A 1 92 ? 1.705 0.293 -18.597 1.00 89.31 92 TYR A O 1
ATOM 714 N N . HIS A 1 93 ? 3.712 -0.014 -19.545 1.00 88.50 93 HIS A N 1
ATOM 715 C CA . HIS A 1 93 ? 4.050 1.413 -19.607 1.00 88.50 93 HIS A CA 1
ATOM 716 C C . HIS A 1 93 ? 3.124 2.240 -20.512 1.00 88.50 93 HIS A C 1
ATOM 718 O O . HIS A 1 93 ? 3.013 3.447 -20.330 1.00 88.50 93 HIS A O 1
ATOM 724 N N . SER A 1 94 ? 2.445 1.613 -21.474 1.00 92.38 94 SER A N 1
ATOM 725 C CA . SER A 1 94 ? 1.490 2.296 -22.359 1.00 92.38 94 SER A CA 1
ATOM 726 C C . SER A 1 94 ? 0.138 2.587 -21.703 1.00 92.38 94 SER A C 1
ATOM 728 O O . SER A 1 94 ? -0.596 3.442 -22.194 1.00 92.38 94 SER A O 1
ATOM 730 N N . VAL A 1 95 ? -0.201 1.906 -20.601 1.00 93.19 95 VAL A N 1
ATOM 731 C CA . VAL A 1 95 ? -1.538 1.985 -19.982 1.00 93.19 95 VAL A CA 1
ATOM 732 C C . VAL A 1 95 ? -1.509 2.253 -18.475 1.00 93.19 95 VAL A C 1
ATOM 734 O O . VAL A 1 95 ? -2.565 2.316 -17.851 1.00 93.19 95 VAL A O 1
ATOM 737 N N . ASN A 1 96 ? -0.333 2.454 -17.870 1.00 91.56 96 ASN A N 1
ATOM 738 C CA . ASN A 1 96 ? -0.208 2.733 -16.435 1.00 91.56 96 ASN A CA 1
ATOM 739 C C . ASN A 1 96 ? -0.517 4.193 -16.042 1.00 91.56 96 ASN A C 1
ATOM 741 O O . ASN A 1 96 ? -0.571 4.491 -14.848 1.00 91.56 96 ASN A O 1
ATOM 745 N N . GLY A 1 97 ? -0.735 5.090 -17.010 1.00 93.81 97 GLY A N 1
ATOM 746 C CA . GLY A 1 97 ? -1.021 6.513 -16.777 1.00 93.81 97 GLY A CA 1
ATOM 747 C C . GLY A 1 97 ? -2.114 6.768 -15.726 1.00 93.81 97 GLY A C 1
ATOM 748 O O . GLY A 1 97 ? -1.841 7.461 -14.749 1.00 93.81 97 GLY A O 1
ATOM 749 N N . PRO A 1 98 ? -3.303 6.140 -15.830 1.00 95.75 98 PRO A N 1
ATOM 750 C CA . PRO A 1 98 ? -4.373 6.303 -14.844 1.00 95.75 98 PRO A CA 1
ATOM 751 C C . PRO A 1 98 ? -3.980 5.923 -13.410 1.00 95.75 98 PRO A C 1
ATOM 753 O O . PRO A 1 98 ? -4.376 6.604 -12.464 1.00 95.75 98 PRO A O 1
ATOM 756 N N . LEU A 1 99 ? -3.178 4.865 -13.235 1.00 92.00 99 LEU A N 1
ATOM 757 C CA . LEU A 1 99 ? -2.666 4.480 -11.918 1.00 92.00 99 LEU A CA 1
ATOM 758 C C . LEU A 1 99 ? -1.704 5.543 -11.380 1.00 92.00 99 LEU A C 1
ATOM 760 O O . LEU A 1 99 ? -1.810 5.941 -10.221 1.00 92.00 99 LEU A O 1
ATOM 764 N N . VAL A 1 100 ? -0.781 6.021 -12.218 1.00 90.00 100 VAL A N 1
ATOM 765 C CA . VAL A 1 100 ? 0.175 7.071 -11.843 1.00 90.00 100 VAL A CA 1
ATOM 766 C C . VAL A 1 100 ? -0.556 8.349 -11.425 1.00 90.00 100 VAL A C 1
ATOM 768 O O . VAL A 1 100 ? -0.201 8.957 -10.415 1.00 90.00 100 VAL A O 1
ATOM 771 N N . ASP A 1 101 ? -1.600 8.737 -12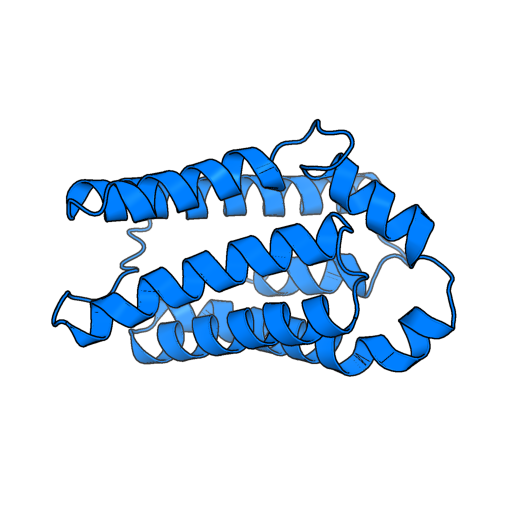.151 1.00 92.25 101 ASP A N 1
ATOM 772 C CA . ASP A 1 101 ? -2.392 9.922 -11.826 1.00 92.25 101 ASP A CA 1
ATOM 773 C C . ASP A 1 101 ? -3.189 9.738 -10.530 1.00 92.25 101 ASP A C 1
ATOM 775 O O . ASP A 1 101 ? -3.171 10.621 -9.673 1.00 92.25 101 ASP A O 1
ATOM 779 N N . ALA A 1 102 ? -3.794 8.566 -10.312 1.00 91.62 102 ALA A N 1
ATOM 780 C CA . ALA A 1 102 ? -4.459 8.249 -9.048 1.00 91.62 102 ALA A CA 1
ATOM 781 C C . ALA A 1 102 ? -3.494 8.319 -7.849 1.00 91.62 102 ALA A C 1
ATOM 783 O O . ALA A 1 102 ? -3.857 8.831 -6.789 1.00 91.62 102 ALA A O 1
ATOM 784 N N . ILE A 1 103 ? -2.252 7.849 -8.017 1.00 85.75 103 ILE A N 1
ATOM 785 C CA . ILE A 1 103 ? -1.210 7.927 -6.985 1.00 85.75 103 ILE A CA 1
ATOM 786 C C . ILE A 1 103 ? -0.841 9.384 -6.693 1.00 85.75 103 ILE A C 1
ATOM 788 O O . ILE A 1 103 ? -0.755 9.766 -5.526 1.00 85.75 103 ILE A O 1
ATOM 792 N N . LYS A 1 104 ? -0.662 10.215 -7.729 1.00 86.50 104 LYS A N 1
ATOM 793 C CA . LYS A 1 104 ? -0.375 11.650 -7.565 1.00 86.50 104 LYS A CA 1
ATOM 794 C C . LYS A 1 104 ? -1.503 12.369 -6.831 1.00 86.50 104 LYS A C 1
ATOM 796 O O . LYS A 1 104 ? -1.231 13.155 -5.928 1.00 86.50 104 LYS A O 1
ATOM 801 N N . GLU A 1 105 ? -2.754 12.091 -7.189 1.00 89.56 105 GLU A N 1
ATOM 802 C CA . GLU A 1 105 ? -3.925 12.657 -6.515 1.00 89.56 105 GLU A CA 1
ATOM 803 C C . GLU A 1 105 ? -3.985 12.238 -5.038 1.00 89.56 105 GLU A C 1
ATOM 805 O O . GLU A 1 105 ? -4.171 13.083 -4.161 1.00 89.56 105 GLU A O 1
ATOM 810 N N . ALA A 1 106 ? -3.767 10.951 -4.743 1.00 85.44 106 ALA A N 1
ATOM 811 C CA . ALA A 1 106 ? -3.728 10.452 -3.371 1.00 85.44 106 ALA A CA 1
ATOM 812 C C . ALA A 1 106 ? -2.607 11.124 -2.564 1.00 85.44 106 ALA A C 1
ATOM 814 O O . ALA A 1 106 ? -2.845 11.590 -1.451 1.00 85.44 106 ALA A O 1
ATOM 815 N N . ALA A 1 107 ? -1.410 11.245 -3.144 1.00 80.44 107 ALA A N 1
ATOM 816 C CA . ALA A 1 107 ? -0.269 11.908 -2.523 1.00 80.44 107 ALA A CA 1
ATOM 817 C C . ALA A 1 107 ? -0.518 13.406 -2.274 1.00 80.44 107 ALA A C 1
ATOM 819 O O . ALA A 1 107 ? -0.158 13.924 -1.216 1.00 80.44 107 ALA A O 1
ATOM 820 N N . ALA A 1 108 ? -1.169 14.096 -3.213 1.00 83.00 108 ALA A N 1
ATOM 821 C CA . ALA A 1 108 ? -1.543 15.502 -3.078 1.00 83.00 108 ALA A CA 1
ATOM 822 C C . ALA A 1 108 ? -2.615 15.732 -1.999 1.00 83.00 108 ALA A C 1
ATOM 824 O O . ALA A 1 108 ? -2.662 16.810 -1.412 1.00 83.00 108 ALA A O 1
ATOM 825 N N . ALA A 1 109 ? -3.441 14.726 -1.701 1.00 81.75 109 ALA A N 1
ATOM 826 C CA . ALA A 1 109 ? -4.445 14.789 -0.641 1.00 81.75 109 ALA A CA 1
ATOM 827 C C . ALA A 1 109 ? -3.874 14.527 0.771 1.00 81.75 109 ALA A C 1
ATOM 829 O O . ALA A 1 109 ? -4.507 14.902 1.759 1.00 81.75 109 ALA A O 1
ATOM 830 N N . VAL A 1 110 ? -2.674 13.939 0.898 1.00 74.38 110 VAL A N 1
ATOM 831 C CA . VAL A 1 110 ? -2.047 13.617 2.202 1.00 74.38 110 VAL A CA 1
ATOM 832 C C . VAL A 1 110 ? -1.882 14.832 3.128 1.00 74.38 110 VAL A C 1
ATOM 834 O O . VAL A 1 110 ? -2.221 14.707 4.306 1.00 74.38 110 VAL A O 1
ATOM 837 N N . PRO A 1 111 ? -1.373 15.999 2.675 1.00 70.50 111 PRO A N 1
ATOM 838 C CA . PRO A 1 111 ? -1.210 17.163 3.548 1.00 70.50 111 PRO A CA 1
ATOM 839 C C . PRO A 1 111 ? -2.538 17.640 4.139 1.00 70.50 111 PRO A C 1
ATOM 841 O O . PRO A 1 111 ? -2.583 18.028 5.303 1.00 70.50 111 PRO A O 1
ATOM 844 N N . ASN A 1 112 ? -3.609 17.556 3.347 1.00 65.31 112 ASN A N 1
ATOM 845 C CA . ASN A 1 112 ? -4.932 18.022 3.736 1.00 65.31 112 ASN A CA 1
ATOM 846 C C . ASN A 1 112 ? -5.634 17.021 4.654 1.00 65.31 112 ASN A C 1
ATOM 848 O O . ASN A 1 112 ? -6.387 17.440 5.517 1.00 65.31 112 ASN A O 1
ATOM 852 N N . ALA A 1 113 ? -5.350 15.716 4.563 1.00 58.38 113 ALA A N 1
ATOM 853 C CA . ALA A 1 113 ? -5.990 14.682 5.391 1.00 58.38 113 ALA A CA 1
ATOM 854 C C . ALA A 1 113 ? -5.850 14.895 6.917 1.00 58.38 113 ALA A C 1
ATOM 856 O O . ALA A 1 113 ? -6.522 14.229 7.701 1.00 58.38 113 ALA A O 1
ATOM 857 N N . ARG A 1 114 ? -4.977 15.816 7.346 1.00 60.88 114 ARG A N 1
ATOM 858 C CA . ARG A 1 114 ? -4.774 16.221 8.745 1.00 60.88 114 ARG A CA 1
ATOM 859 C C . ARG A 1 114 ? -5.658 17.392 9.189 1.00 60.88 114 ARG A C 1
ATOM 861 O O . ARG A 1 114 ? -5.701 17.679 10.380 1.00 60.88 114 ARG A O 1
ATOM 868 N N . SER A 1 115 ? -6.331 18.060 8.255 1.00 63.16 115 SER A N 1
ATOM 869 C CA . SER A 1 115 ? -7.037 19.326 8.475 1.00 63.16 115 SER A CA 1
ATOM 870 C C . SER A 1 115 ? -8.530 19.164 8.767 1.00 63.16 115 SER A C 1
ATOM 872 O O . SER A 1 115 ? -9.147 20.092 9.287 1.00 63.16 115 SER A O 1
ATOM 874 N N . GLY A 1 116 ? -9.113 17.988 8.521 1.00 67.44 116 GLY A N 1
ATOM 875 C CA . GLY A 1 116 ? -10.516 17.740 8.829 1.00 67.44 116 GLY A CA 1
ATOM 876 C C . GLY A 1 116 ? -11.064 16.437 8.258 1.00 67.44 116 GLY A C 1
ATOM 877 O O . GLY A 1 116 ? -10.391 15.688 7.551 1.00 67.44 116 GLY A O 1
ATOM 878 N N . GLU A 1 117 ? -12.329 16.155 8.575 1.00 70.38 117 GLU A N 1
ATOM 879 C CA . GLU A 1 117 ? -13.000 14.933 8.126 1.00 70.38 117 GLU A CA 1
ATOM 880 C C . GLU A 1 117 ? -13.228 14.899 6.604 1.00 70.38 117 GLU A C 1
ATOM 882 O O . GLU A 1 117 ? -13.148 13.829 5.993 1.00 70.38 117 GLU A O 1
ATOM 887 N N . GLU A 1 118 ? -13.513 16.044 5.981 1.00 72.75 118 GLU A N 1
ATOM 888 C CA . GLU A 1 118 ? -13.721 16.132 4.530 1.00 72.75 118 GLU A CA 1
ATOM 889 C C . GLU A 1 118 ? -12.443 15.820 3.752 1.00 72.75 118 GLU A C 1
ATOM 891 O O . GLU A 1 118 ? -12.471 15.048 2.789 1.00 72.75 118 GLU A O 1
ATOM 896 N N . ASP A 1 119 ? -11.309 16.329 4.224 1.00 75.38 119 ASP A N 1
ATOM 897 C CA . ASP A 1 119 ? -10.015 16.060 3.613 1.00 75.38 119 ASP A CA 1
ATOM 898 C C . ASP A 1 119 ? -9.630 14.586 3.719 1.00 75.38 119 ASP A C 1
ATOM 900 O O . ASP A 1 119 ? -9.100 13.995 2.774 1.00 75.38 119 ASP A O 1
ATOM 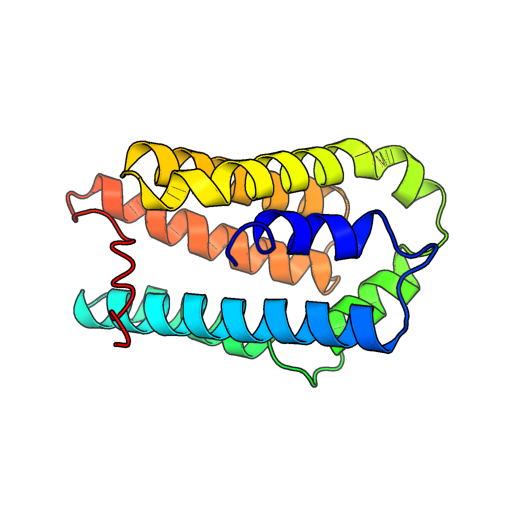904 N N . LEU A 1 120 ? -9.971 13.956 4.845 1.00 76.38 120 LEU A N 1
ATOM 905 C CA . LEU A 1 120 ? -9.779 12.529 5.020 1.00 76.38 120 LEU A CA 1
ATOM 906 C C . LEU A 1 120 ? -10.643 11.709 4.054 1.00 76.38 120 LEU A C 1
ATOM 908 O O . LEU A 1 120 ? -10.146 10.765 3.442 1.00 76.38 120 LEU A O 1
ATOM 912 N N . LYS A 1 121 ? -11.927 12.055 3.890 1.00 81.31 121 LYS A N 1
ATOM 913 C CA . LYS A 1 121 ? -12.804 11.391 2.906 1.00 81.31 121 LYS A CA 1
ATOM 914 C C . LYS A 1 121 ? -12.245 11.537 1.493 1.00 81.31 121 LYS A C 1
ATOM 916 O O . LYS A 1 121 ? -12.253 10.575 0.728 1.00 81.31 121 LYS A O 1
ATOM 921 N N . SER A 1 122 ? -11.724 12.718 1.159 1.00 84.00 122 SER A N 1
ATOM 922 C CA . SER A 1 122 ? -11.080 12.948 -0.132 1.00 84.00 122 SER A CA 1
ATOM 923 C C . SER A 1 122 ? -9.862 12.041 -0.320 1.00 84.00 122 SER A C 1
ATOM 925 O O . SER A 1 122 ? -9.768 11.349 -1.334 1.00 84.00 122 SER A O 1
ATOM 927 N N . PHE A 1 123 ? -8.980 11.961 0.681 1.00 83.75 123 PHE A N 1
ATOM 928 C CA . PHE A 1 123 ? -7.822 11.067 0.658 1.00 83.75 123 PHE A CA 1
ATOM 929 C C . PHE A 1 123 ? -8.221 9.594 0.483 1.00 83.75 123 PHE A C 1
ATOM 931 O O . PHE A 1 123 ? -7.698 8.923 -0.406 1.00 83.75 123 PHE A O 1
ATOM 938 N N . LEU A 1 124 ? -9.188 9.099 1.265 1.00 86.44 124 LEU A N 1
ATOM 939 C CA . LEU A 1 124 ? -9.668 7.714 1.170 1.00 86.44 124 LEU A CA 1
ATOM 940 C C . LEU A 1 124 ? -10.245 7.404 -0.214 1.00 86.44 124 LEU A C 1
ATOM 942 O O . LEU A 1 124 ? -9.956 6.352 -0.782 1.00 86.44 124 LEU A O 1
ATOM 946 N N . ARG A 1 125 ? -11.000 8.337 -0.801 1.00 90.62 125 ARG A N 1
ATOM 947 C CA . ARG A 1 125 ? -11.515 8.216 -2.169 1.00 90.62 125 ARG A CA 1
ATOM 948 C C . ARG A 1 125 ? -10.386 8.102 -3.197 1.00 90.62 125 ARG A C 1
ATOM 950 O O . ARG A 1 125 ? -10.457 7.239 -4.072 1.00 90.62 125 ARG A O 1
ATOM 957 N N . HIS A 1 126 ? -9.340 8.923 -3.095 1.00 91.75 126 HIS A N 1
ATOM 958 C CA . HIS A 1 126 ? -8.186 8.813 -3.994 1.00 91.75 126 HIS A CA 1
ATOM 959 C C . HIS A 1 126 ? -7.422 7.500 -3.783 1.00 91.75 126 HIS A C 1
ATOM 961 O O . HIS A 1 126 ? -7.025 6.862 -4.754 1.00 91.75 126 HIS A O 1
ATOM 967 N N . LEU A 1 127 ? -7.295 7.026 -2.543 1.00 90.25 127 LEU A N 1
ATOM 968 C CA . LEU A 1 127 ? -6.664 5.738 -2.256 1.00 90.25 127 LEU A CA 1
ATOM 969 C C . LEU A 1 127 ? -7.465 4.555 -2.831 1.00 90.25 127 LEU A C 1
ATOM 971 O O . LEU A 1 127 ? -6.885 3.625 -3.389 1.00 90.25 127 LEU A O 1
ATOM 975 N N . LYS A 1 128 ? -8.802 4.609 -2.791 1.00 94.12 128 LYS A N 1
ATOM 976 C CA . LYS A 1 128 ? -9.659 3.630 -3.483 1.00 94.12 128 LYS A CA 1
ATOM 977 C C . LYS A 1 128 ? -9.463 3.666 -4.996 1.00 94.12 128 LYS A C 1
ATOM 979 O O . LYS A 1 128 ? -9.404 2.610 -5.621 1.00 94.12 128 LYS A O 1
ATOM 984 N N . LYS A 1 129 ? -9.307 4.857 -5.584 1.00 95.31 129 LYS A N 1
ATOM 985 C CA . LYS A 1 129 ? -8.989 5.012 -7.012 1.00 95.31 129 LYS A CA 1
ATOM 986 C C . LYS A 1 129 ? -7.652 4.347 -7.361 1.00 95.31 129 LYS A C 1
ATOM 988 O O . LYS A 1 129 ? -7.593 3.633 -8.355 1.00 95.31 129 LYS A O 1
ATOM 993 N N . VAL A 1 130 ? -6.623 4.483 -6.516 1.00 94.62 130 VAL A N 1
ATOM 994 C CA . VAL A 1 130 ? -5.348 3.750 -6.669 1.00 94.62 130 VAL A CA 1
ATOM 995 C C . VAL A 1 130 ? -5.580 2.239 -6.670 1.00 94.62 130 VAL A C 1
ATOM 997 O O . VAL A 1 130 ? -5.069 1.542 -7.545 1.00 94.62 130 VAL A O 1
ATOM 1000 N N . CYS A 1 131 ? -6.385 1.729 -5.734 1.00 96.12 131 CYS A N 1
ATOM 1001 C CA . CYS A 1 131 ? -6.705 0.302 -5.673 1.00 96.12 131 CYS A CA 1
ATOM 1002 C C . CYS A 1 131 ? -7.428 -0.175 -6.937 1.00 96.12 131 CYS A C 1
ATOM 1004 O O . CYS A 1 131 ? -7.078 -1.213 -7.492 1.00 96.12 131 CYS A O 1
ATOM 1006 N N . PHE A 1 132 ? -8.412 0.587 -7.413 1.00 96.44 132 PHE A N 1
ATOM 1007 C CA . PHE A 1 132 ? -9.183 0.246 -8.604 1.00 96.44 132 PHE A CA 1
ATOM 1008 C C . PHE A 1 132 ? -8.315 0.229 -9.868 1.00 96.44 132 PHE A C 1
ATOM 1010 O O . PHE A 1 132 ? -8.282 -0.773 -10.584 1.00 96.44 132 PHE A O 1
ATOM 1017 N N . GLU A 1 133 ? -7.568 1.307 -10.114 1.00 96.25 133 GLU A N 1
ATOM 1018 C CA . GLU A 1 133 ? -6.705 1.415 -11.291 1.00 96.25 133 GLU A CA 1
ATOM 1019 C C . GLU A 1 133 ? -5.569 0.392 -11.259 1.00 96.25 133 GLU A C 1
ATOM 1021 O O . GLU A 1 133 ? -5.263 -0.231 -12.275 1.00 96.25 133 GLU A O 1
ATOM 1026 N N . GLY A 1 134 ? -4.982 0.150 -10.086 1.00 94.62 134 GLY A N 1
ATOM 1027 C CA . GLY A 1 134 ? -3.922 -0.837 -9.947 1.00 94.62 134 GLY A CA 1
ATOM 1028 C C . GLY A 1 134 ? -4.429 -2.267 -10.133 1.00 94.62 134 GLY A C 1
ATOM 1029 O O . GLY A 1 134 ? -3.789 -3.042 -10.835 1.00 94.62 134 GLY A O 1
ATOM 1030 N N . LYS A 1 135 ? -5.613 -2.621 -9.616 1.00 96.62 135 LYS A N 1
ATOM 1031 C CA . LYS A 1 135 ? -6.219 -3.941 -9.871 1.00 96.62 135 LYS A CA 1
ATOM 1032 C C . LYS A 1 135 ? -6.571 -4.163 -11.339 1.00 96.62 135 LYS A C 1
ATOM 1034 O O . LYS A 1 135 ? -6.504 -5.290 -11.811 1.00 96.62 135 LYS A O 1
ATOM 1039 N N . ARG A 1 136 ? -6.950 -3.109 -12.064 1.00 95.75 136 ARG A N 1
ATOM 1040 C CA . ARG A 1 136 ? -7.180 -3.192 -13.512 1.00 95.75 136 ARG A CA 1
ATOM 1041 C C . ARG A 1 136 ? -5.881 -3.440 -14.284 1.00 95.75 136 ARG A C 1
ATOM 1043 O O . ARG A 1 136 ? -5.913 -4.073 -15.335 1.00 95.75 136 ARG A O 1
ATOM 1050 N N . LEU A 1 137 ? -4.766 -2.919 -13.777 1.00 94.56 137 LEU A N 1
ATOM 1051 C CA . LEU A 1 137 ? -3.457 -2.975 -14.423 1.00 94.56 137 LEU A CA 1
ATOM 1052 C C . LEU A 1 137 ? -2.683 -4.264 -14.117 1.00 94.56 137 LEU A C 1
ATOM 1054 O O . LEU A 1 137 ? -2.011 -4.805 -14.994 1.00 94.56 137 LEU A O 1
ATOM 1058 N N . PHE A 1 138 ? -2.745 -4.736 -12.874 1.00 95.00 138 PHE A N 1
ATOM 1059 C CA . PHE A 1 138 ? -1.993 -5.896 -12.410 1.00 95.00 138 PHE A CA 1
ATOM 1060 C C . PHE A 1 138 ? -2.776 -7.194 -12.609 1.00 95.00 138 PHE A C 1
ATOM 1062 O O . PHE A 1 138 ? -3.992 -7.253 -12.441 1.00 95.00 138 PHE A O 1
ATOM 1069 N N . GLN A 1 139 ? -2.062 -8.260 -12.961 1.00 93.94 139 GLN A N 1
ATOM 1070 C CA . GLN A 1 139 ? -2.646 -9.566 -13.225 1.00 93.94 139 GLN A CA 1
ATOM 1071 C C . GLN A 1 139 ? -3.273 -10.159 -11.956 1.00 93.94 139 GLN A C 1
ATOM 1073 O O . GLN A 1 139 ? -2.659 -10.175 -10.889 1.00 93.94 139 GLN A O 1
ATOM 1078 N N . SER A 1 140 ? -4.487 -10.699 -12.090 1.00 94.81 140 SER A N 1
ATOM 1079 C CA . SER A 1 140 ? -5.156 -11.430 -11.010 1.00 94.81 140 SER A CA 1
ATOM 1080 C C . SER A 1 140 ? -4.308 -12.621 -10.540 1.00 94.81 140 SER A C 1
ATOM 1082 O O . SER A 1 140 ? -3.763 -13.358 -11.362 1.00 94.81 140 SER A O 1
ATOM 1084 N N . GLY A 1 141 ? -4.182 -12.786 -9.221 1.00 91.69 141 GLY A N 1
ATOM 1085 C CA . GLY A 1 141 ? -3.286 -13.764 -8.587 1.00 91.69 141 GLY A CA 1
ATOM 1086 C C . GLY A 1 141 ? -1.819 -13.320 -8.478 1.00 91.69 141 GLY A C 1
ATOM 1087 O O . GLY A 1 141 ? -0.997 -14.067 -7.955 1.00 91.69 141 GLY A O 1
ATOM 1088 N N . GLY A 1 142 ? -1.468 -12.124 -8.968 1.00 93.50 142 GLY A N 1
ATOM 1089 C CA . GLY A 1 142 ? -0.178 -11.485 -8.701 1.00 93.50 142 GLY A CA 1
ATOM 1090 C C . GLY A 1 142 ? -0.169 -10.746 -7.360 1.00 93.50 142 GLY A C 1
ATOM 1091 O O . GLY A 1 142 ? -1.192 -10.192 -6.946 1.00 93.50 142 GLY A O 1
ATOM 1092 N N . SER A 1 143 ? 0.994 -10.686 -6.706 1.00 95.19 143 SER A N 1
ATOM 1093 C CA . SER A 1 143 ? 1.180 -10.057 -5.390 1.00 95.19 143 SER A CA 1
ATOM 1094 C C . SER A 1 143 ? 0.659 -8.615 -5.343 1.00 95.19 143 SER A C 1
ATOM 1096 O O . SER A 1 143 ? 0.015 -8.217 -4.376 1.00 95.19 143 SER A O 1
ATOM 1098 N N . LEU A 1 144 ? 0.907 -7.819 -6.392 1.00 93.62 144 LEU A N 1
ATOM 1099 C CA . LEU A 1 144 ? 0.451 -6.426 -6.462 1.00 93.62 144 LEU A CA 1
ATOM 1100 C C . LEU A 1 144 ? -1.077 -6.327 -6.540 1.00 93.62 144 LEU A C 1
ATOM 1102 O O . LEU A 1 144 ? -1.681 -5.483 -5.879 1.00 93.62 144 LEU A O 1
ATOM 1106 N N . HIS A 1 145 ? -1.715 -7.202 -7.320 1.00 96.62 145 HIS A N 1
ATOM 1107 C CA . HIS A 1 145 ? -3.172 -7.249 -7.421 1.00 96.62 145 HIS A CA 1
ATOM 1108 C C . HIS A 1 145 ? -3.811 -7.692 -6.095 1.00 96.62 145 HIS A C 1
ATOM 1110 O O . HIS A 1 145 ? -4.830 -7.132 -5.676 1.00 96.62 145 HIS A O 1
ATOM 1116 N N . GLU A 1 146 ? -3.238 -8.700 -5.435 1.00 96.50 146 GLU A N 1
ATOM 1117 C CA . GLU A 1 146 ? -3.711 -9.201 -4.139 1.00 96.50 146 GLU A CA 1
ATOM 1118 C C . GLU A 1 146 ? -3.596 -8.134 -3.045 1.00 96.50 146 GLU A C 1
ATOM 1120 O O . GLU A 1 146 ? -4.594 -7.838 -2.391 1.00 96.50 146 GLU A O 1
ATOM 1125 N N . MET A 1 147 ? -2.450 -7.455 -2.932 1.00 96.06 147 MET A N 1
ATOM 1126 C CA . MET A 1 147 ? -2.265 -6.353 -1.981 1.00 96.0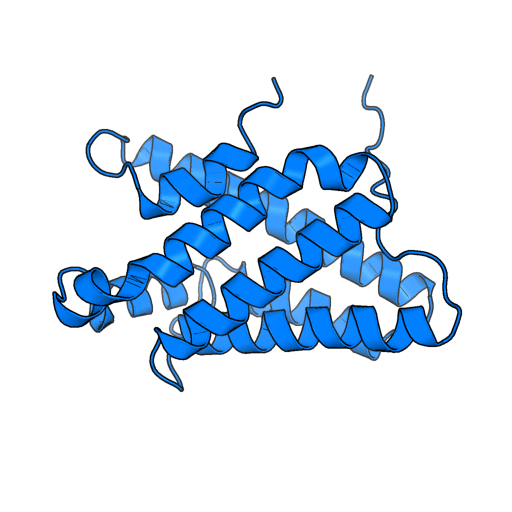6 147 MET A CA 1
ATOM 1127 C C . MET A 1 147 ? -3.314 -5.250 -2.165 1.00 96.06 147 MET A C 1
ATOM 1129 O O . MET A 1 147 ? -3.920 -4.792 -1.199 1.00 96.06 147 MET A O 1
ATOM 1133 N N . LEU A 1 148 ? -3.565 -4.814 -3.403 1.00 96.19 148 LEU A N 1
ATOM 1134 C CA . LEU A 1 148 ? -4.571 -3.779 -3.666 1.00 96.19 148 LEU A CA 1
ATOM 1135 C C . LEU A 1 148 ? -5.999 -4.264 -3.398 1.00 96.19 148 LEU A C 1
ATOM 1137 O O . LEU A 1 148 ? -6.870 -3.458 -3.075 1.00 96.19 148 LEU A O 1
ATOM 1141 N N . SER A 1 149 ? -6.250 -5.566 -3.534 1.00 95.94 149 SER A N 1
ATOM 1142 C CA . SER A 1 149 ? -7.542 -6.163 -3.196 1.00 95.94 149 SER A CA 1
ATOM 1143 C C . SER A 1 149 ? -7.769 -6.153 -1.690 1.00 95.94 149 SER A C 1
ATOM 1145 O O . SER A 1 149 ? -8.811 -5.668 -1.251 1.00 95.94 149 SER A O 1
ATOM 1147 N N . ASP A 1 150 ? -6.775 -6.577 -0.911 1.00 94.38 150 ASP A N 1
ATOM 1148 C CA . ASP A 1 150 ? -6.845 -6.551 0.550 1.00 94.38 150 ASP A CA 1
ATOM 1149 C C . ASP A 1 150 ? -6.969 -5.114 1.083 1.00 94.38 150 ASP A C 1
ATOM 1151 O O . ASP A 1 150 ? -7.749 -4.850 2.003 1.00 94.38 150 ASP A O 1
ATOM 1155 N N . LEU A 1 151 ? -6.249 -4.161 0.475 1.00 92.50 151 LEU A N 1
ATOM 1156 C CA . LEU A 1 151 ? -6.350 -2.746 0.833 1.00 92.50 151 LEU A CA 1
ATOM 1157 C C . LEU A 1 151 ? -7.751 -2.196 0.546 1.00 92.50 151 LEU A C 1
ATOM 1159 O O . LEU A 1 151 ? -8.329 -1.516 1.391 1.00 92.50 151 LEU A O 1
ATOM 1163 N N . LEU A 1 152 ? -8.323 -2.501 -0.620 1.00 92.94 152 LEU A N 1
ATOM 1164 C CA . LEU A 1 152 ? -9.669 -2.048 -0.969 1.00 92.94 152 LEU A CA 1
ATOM 1165 C C . LEU A 1 152 ? -10.719 -2.600 0.004 1.00 92.94 152 LEU A C 1
ATOM 1167 O O . LEU A 1 152 ? -11.561 -1.841 0.483 1.00 92.94 152 LEU A O 1
ATOM 1171 N N . GLU A 1 153 ? -10.626 -3.882 0.367 1.00 91.06 153 GLU A N 1
ATOM 1172 C CA . GLU A 1 153 ? -11.519 -4.484 1.363 1.00 91.06 153 GLU A CA 1
ATOM 1173 C C . GLU A 1 153 ? -11.448 -3.784 2.725 1.00 91.06 153 GLU A C 1
ATOM 1175 O O . GLU A 1 153 ? -12.471 -3.626 3.399 1.00 91.06 153 GLU A O 1
ATOM 1180 N N . LEU A 1 154 ? -10.249 -3.377 3.149 1.00 88.25 154 LEU A N 1
ATOM 1181 C CA . LEU A 1 154 ? -10.057 -2.616 4.382 1.00 88.25 154 LEU A CA 1
ATOM 1182 C C . LEU A 1 154 ? -10.713 -1.238 4.309 1.00 88.25 154 LEU A C 1
ATOM 1184 O O . LEU A 1 154 ? -11.402 -0.830 5.246 1.00 88.25 154 LEU A O 1
ATOM 1188 N N . LEU A 1 155 ? -10.534 -0.540 3.187 1.00 87.06 155 LEU A N 1
ATOM 1189 C CA . LEU A 1 155 ? -11.112 0.785 2.972 1.00 87.06 155 LEU A CA 1
ATOM 1190 C C . LEU A 1 155 ? -12.644 0.738 2.895 1.00 87.06 155 LEU A C 1
ATOM 1192 O O . LEU A 1 155 ? -13.315 1.652 3.373 1.00 87.06 155 LEU A O 1
ATOM 1196 N N . ASP A 1 156 ? -13.220 -0.322 2.332 1.00 85.88 156 ASP A N 1
ATOM 1197 C CA . ASP A 1 156 ? -14.672 -0.512 2.294 1.00 85.88 156 ASP A CA 1
ATOM 1198 C C . ASP A 1 156 ? -15.240 -0.872 3.671 1.00 85.88 156 ASP A C 1
ATOM 1200 O O . ASP A 1 156 ? -16.266 -0.323 4.083 1.00 85.88 156 ASP A O 1
ATOM 1204 N N . ALA A 1 157 ? -14.548 -1.721 4.438 1.00 75.12 157 ALA A N 1
ATOM 1205 C CA . ALA A 1 157 ? -14.943 -2.041 5.810 1.00 75.12 157 ALA A CA 1
ATOM 1206 C C . ALA A 1 157 ? -14.966 -0.797 6.718 1.00 75.12 157 ALA A C 1
ATOM 1208 O O . ALA A 1 157 ? -15.846 -0.676 7.575 1.00 75.12 157 ALA A O 1
ATOM 1209 N N . ALA A 1 158 ? -14.036 0.136 6.500 1.00 66.44 158 ALA A N 1
ATOM 1210 C CA . ALA A 1 158 ? -13.956 1.407 7.213 1.00 66.44 158 ALA A CA 1
ATOM 1211 C C . ALA A 1 158 ? -15.133 2.357 6.894 1.00 66.44 158 ALA A C 1
ATOM 1213 O O . ALA A 1 158 ? -15.638 3.041 7.786 1.00 66.44 158 ALA A O 1
ATOM 1214 N N . GLU A 1 159 ? -15.617 2.394 5.646 1.00 65.88 159 GLU A N 1
ATOM 1215 C CA . GLU A 1 159 ? -16.710 3.295 5.241 1.00 65.88 159 GLU A CA 1
ATOM 1216 C C . GLU A 1 159 ? -18.107 2.781 5.611 1.00 65.88 159 GLU A C 1
ATOM 1218 O O . GLU A 1 159 ? -18.939 3.557 6.091 1.00 65.88 159 GLU A O 1
ATOM 1223 N N . VAL A 1 160 ? -18.362 1.475 5.463 1.00 53.94 160 VAL A N 1
ATOM 1224 C CA . VAL A 1 160 ? -19.680 0.859 5.732 1.00 53.94 160 VAL A CA 1
ATOM 1225 C C . VAL A 1 160 ? -20.158 1.101 7.172 1.00 53.94 160 VAL A C 1
ATOM 1227 O O . VAL A 1 160 ? -21.360 1.103 7.441 1.00 53.94 160 VAL A O 1
ATOM 1230 N N . LYS A 1 161 ? -19.239 1.343 8.113 1.00 50.41 161 LYS A N 1
ATOM 1231 C CA . LYS A 1 161 ? -19.568 1.535 9.533 1.00 50.41 161 LYS A CA 1
ATOM 1232 C C . LYS A 1 161 ? -19.625 2.993 9.988 1.00 50.41 161 LYS A C 1
ATOM 1234 O O . LYS A 1 161 ? -20.341 3.278 10.946 1.00 50.41 161 LYS A O 1
ATOM 1239 N N . LYS A 1 162 ? -19.023 3.930 9.244 1.00 49.03 162 LYS A N 1
ATOM 1240 C CA . LYS A 1 162 ? -19.286 5.374 9.409 1.00 49.03 162 LYS A CA 1
ATOM 1241 C C . LYS A 1 162 ? -20.752 5.715 9.125 1.00 49.03 162 LYS A C 1
ATOM 1243 O O . LYS A 1 162 ? -21.356 6.500 9.847 1.00 49.03 162 LYS A O 1
ATOM 1248 N N . ALA A 1 163 ? -21.354 5.057 8.131 1.00 45.62 163 ALA A N 1
ATOM 1249 C CA . ALA A 1 163 ? -22.774 5.211 7.804 1.00 45.62 163 ALA A CA 1
ATOM 1250 C C . ALA A 1 163 ? -23.727 4.730 8.922 1.00 45.62 163 ALA A C 1
ATOM 1252 O O . ALA A 1 163 ? -24.898 5.095 8.922 1.00 45.62 163 ALA A O 1
ATOM 1253 N N . LYS A 1 164 ? -23.234 3.941 9.891 1.00 48.59 164 LYS A N 1
ATOM 1254 C CA . LYS A 1 164 ? -23.999 3.455 11.053 1.00 48.59 164 LYS A CA 1
ATOM 1255 C C . LYS A 1 164 ? -23.844 4.325 12.313 1.00 48.59 164 LYS A C 1
ATOM 1257 O O . LYS A 1 164 ? -24.251 3.895 13.386 1.00 48.59 164 LYS A O 1
ATOM 1262 N N . GLY A 1 165 ? -23.294 5.539 12.196 1.00 39.62 165 GLY A N 1
ATOM 1263 C CA . GLY A 1 165 ? -23.282 6.531 13.282 1.00 39.62 165 GLY A CA 1
ATOM 1264 C C . GLY A 1 165 ? -22.070 6.492 14.221 1.00 39.62 165 GLY A C 1
ATOM 1265 O O . GLY A 1 165 ? -22.128 7.081 15.293 1.00 39.62 165 GLY A O 1
ATOM 1266 N N . CYS A 1 166 ? -20.970 5.831 13.844 1.00 42.56 166 CYS A N 1
ATOM 1267 C CA . CYS A 1 166 ? -19.710 5.897 14.593 1.00 42.56 166 CYS A CA 1
ATOM 1268 C C . CYS A 1 166 ? -18.810 7.038 14.080 1.00 42.56 166 CYS A C 1
ATOM 1270 O O . CYS A 1 166 ? -18.546 7.132 12.879 1.00 42.56 166 CYS A O 1
ATOM 1272 N N . GLU A 1 167 ? -18.337 7.879 15.007 1.00 45.22 167 GLU A N 1
ATOM 1273 C CA . GLU A 1 167 ? -17.441 9.032 14.801 1.00 45.22 167 GLU A CA 1
ATOM 1274 C C . GLU A 1 167 ? -16.200 8.732 13.933 1.00 45.22 167 GLU A C 1
ATOM 1276 O O . GLU A 1 167 ? -15.752 7.580 13.834 1.00 45.22 167 GLU A O 1
ATOM 1281 N N . PRO A 1 168 ? -15.590 9.762 13.311 1.00 47.09 168 PRO A N 1
ATOM 1282 C CA . PRO A 1 168 ? -14.576 9.571 12.291 1.00 47.09 168 PRO A CA 1
ATOM 1283 C C . PRO A 1 168 ? -13.316 8.829 12.754 1.00 47.09 168 PRO A C 1
ATOM 1285 O O . PRO A 1 168 ? -12.794 9.009 13.849 1.00 47.09 168 PRO A O 1
ATOM 1288 N N . LEU A 1 169 ? -12.855 7.962 11.850 1.00 51.41 169 LEU A N 1
ATOM 1289 C CA . LEU A 1 169 ? -11.895 6.871 12.041 1.00 51.41 169 LEU A CA 1
ATOM 1290 C C . LEU A 1 169 ? -10.426 7.299 12.185 1.00 51.41 169 LEU A C 1
ATOM 1292 O O . LEU A 1 169 ? -9.584 6.443 12.410 1.00 51.41 169 LEU A O 1
ATOM 1296 N N . LEU A 1 170 ? -10.088 8.583 12.029 1.00 50.28 170 LEU A N 1
ATOM 1297 C CA . LEU A 1 170 ? -8.691 9.030 12.018 1.00 50.28 170 LEU A CA 1
ATOM 1298 C C . LEU A 1 170 ? -8.543 10.409 12.677 1.00 50.28 170 LEU A C 1
ATOM 1300 O O . LEU A 1 170 ? -8.334 11.416 12.007 1.00 50.28 170 LEU A O 1
ATOM 1304 N N . ARG A 1 171 ? -8.615 10.463 14.013 1.00 45.00 171 ARG A N 1
ATOM 1305 C CA . ARG A 1 171 ? -7.861 11.479 14.763 1.00 45.00 171 ARG A CA 1
ATOM 1306 C C . ARG A 1 171 ? -6.457 10.921 14.964 1.00 45.00 171 ARG A C 1
ATOM 1308 O O . ARG A 1 171 ? -6.195 10.262 15.965 1.00 45.00 171 ARG A O 1
ATOM 1315 N N . PHE A 1 172 ? -5.554 11.164 14.015 1.00 44.66 172 PHE A N 1
ATOM 1316 C CA . PHE A 1 172 ? -4.127 10.961 14.268 1.00 44.66 172 PHE A CA 1
ATOM 1317 C C . PHE A 1 172 ? -3.719 11.890 15.411 1.00 44.66 172 PHE A C 1
ATOM 1319 O O . PHE A 1 172 ? -3.494 13.080 15.198 1.00 44.66 172 PHE A O 1
ATOM 1326 N N . ARG A 1 173 ? -3.632 11.362 16.635 1.00 38.09 173 ARG A N 1
ATOM 1327 C CA . ARG A 1 173 ? -2.866 12.023 17.689 1.00 38.09 173 ARG A CA 1
ATOM 1328 C C . ARG A 1 173 ? -1.401 11.902 17.290 1.00 38.09 173 ARG A C 1
ATOM 1330 O O . ARG A 1 173 ? -0.758 10.898 17.577 1.00 38.09 173 ARG A O 1
ATOM 1337 N N . CYS A 1 174 ? -0.870 12.909 16.602 1.00 36.75 174 CYS A N 1
ATOM 1338 C CA . CYS A 1 174 ? 0.561 13.153 16.694 1.00 36.75 174 CYS A CA 1
ATOM 1339 C C . CYS A 1 174 ? 0.834 13.464 18.166 1.00 36.75 174 CYS A C 1
ATOM 1341 O O . CYS A 1 174 ? 0.410 14.505 18.658 1.00 36.75 174 CYS A O 1
ATOM 1343 N N . SER A 1 175 ? 1.471 12.527 18.868 1.00 37.62 175 SER A N 1
ATOM 1344 C CA . SER A 1 175 ? 2.149 12.826 20.123 1.00 37.62 175 SER A CA 1
ATOM 1345 C C . SER A 1 175 ? 3.091 13.989 19.843 1.00 37.62 175 SER A C 1
ATOM 1347 O O . SER A 1 175 ? 3.997 13.859 19.018 1.00 37.62 175 SER A O 1
ATOM 1349 N N . GLU A 1 176 ? 2.838 15.128 20.474 1.00 37.28 176 GLU A N 1
ATOM 1350 C CA . GLU A 1 176 ? 3.833 16.181 20.618 1.00 37.28 176 GLU A CA 1
ATOM 1351 C C . GLU A 1 176 ? 5.027 15.536 21.331 1.00 37.28 176 GLU A C 1
ATOM 1353 O O . GLU A 1 176 ? 4.900 15.030 22.444 1.00 37.28 176 GLU A O 1
ATOM 1358 N N . ALA A 1 177 ? 6.143 15.408 20.617 1.00 37.06 177 ALA A N 1
ATOM 1359 C CA . ALA A 1 177 ? 7.438 15.141 21.216 1.00 37.06 177 ALA A CA 1
ATOM 1360 C C . ALA A 1 177 ? 8.126 16.503 21.307 1.00 37.06 177 ALA A C 1
ATOM 1362 O O . ALA A 1 177 ? 8.382 17.124 20.269 1.00 37.06 177 ALA A O 1
ATOM 1363 N N . GLU A 1 178 ? 8.287 16.968 22.545 1.00 35.12 178 GLU A N 1
ATOM 1364 C CA . GLU A 1 178 ? 9.058 18.153 22.941 1.00 35.12 178 GLU A CA 1
ATOM 1365 C C . GLU A 1 178 ? 10.521 18.082 22.479 1.00 35.12 178 GLU A C 1
ATOM 1367 O O . GLU A 1 178 ? 11.088 16.962 22.428 1.00 35.12 178 GLU A O 1
#

Secondary structure (DSSP, 8-state):
--TTTTHHHHHHHH-TTT--HHHHHHHHHHHHHHHHHHHHHHHHHHHHTT-HHHHHHHHHHHHHHS-S--SSSHHHHHHHHHHHHTTT-HHHHTT-HHHHHHHHHHHHHTTGGGT-HHHHHHHHHHHHHHHHHHHHHSPTTSHHHHHHHHHHHHHHHHHHHHTTTPPPS---------

Radius of gyration: 16.55 Å; chains: 1; bounding box: 45×34×46 Å

Foldseek 3Di:
DPPCQLVLLVCQPPPPPDDDPVNNVVSLVVVLVVLLVVLQVLLVLCVVVVNNVLSVLSVVLNCFASDCDDCQTYPNQQVCLCVPPPPPDPLLVVQCVQLSVLSSQLSVLVVVCQVDDVSVVSNLVSLLSNLVSQLVRGDPSHSSVVSSVSVNVSSVVQPVCVVVPDDHSDPPPPPPDD

Organism: NCBI:txid2562239

Sequence (178 aa):
MARRFGVLWCILLIEVSQASVVDILTQVKTFRDAGLALFDGLADELKTRGEEKASGKAKKFSDDWLSVLGVQKGLTGLAKDFTVNYLGRVSYHSVNGPLVDAIKEAAAAVPNARSGEEDLKSFLRHLKKVCFEGKRLFQSGGSLHEMLSDLLELLDAAEVKKAKGCEPLLRFRCSEAE